Protein AF-A0A554N7K5-F1 (afdb_monomer_lite)

pLDDT: mean 73.47, std 14.51, range [42.44, 91.19]

Organism: NCBI:txid2234134

Secondary structure (DSSP, 8-state):
-----S--TTS--EEETTT----SS-SSSB-TTT-PBEEE-SS----

Foldseek 3Di:
DDPPPVPPLQQFFKAFPPPGDTDSDDPDQADPPPRGGIDGPSDDDDD

InterPro domains:
  IPR055553 Domain of unknown function DUF7129 [NF033497] (14-46)
  IPR055553 Domain of unknown function DUF7129 [PF23455] (4-46)

Sequence (47 aa):
MTHTDPHHADDPIYECMDCGNRPSDIDGRLCSDCGGYLTNLGM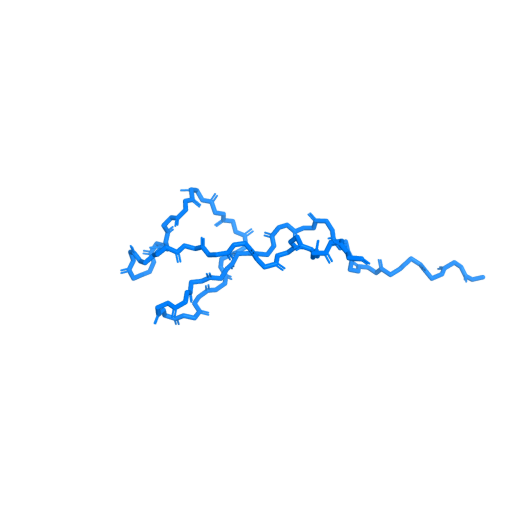ARDR

Radius of gyration: 13.21 Å; chains: 1; bounding box: 34×18×32 Å

Structure (mmCIF, N/CA/C/O backbone):
data_AF-A0A554N7K5-F1
#
_entry.id   AF-A0A554N7K5-F1
#
loop_
_atom_site.group_PDB
_atom_site.id
_atom_site.type_symbol
_atom_site.label_atom_id
_atom_site.label_alt_id
_atom_site.label_comp_id
_atom_site.label_asym_id
_atom_site.label_entity_id
_atom_site.label_seq_id
_atom_site.pdbx_PDB_ins_code
_atom_site.Cartn_x
_atom_site.Cartn_y
_atom_site.Cartn_z
_atom_site.occupancy
_atom_site.B_iso_or_equiv
_atom_site.auth_seq_id
_atom_site.auth_comp_id
_atom_site.auth_asym_id
_atom_site.auth_atom_id
_atom_site.pdbx_PDB_model_num
ATOM 1 N N . MET A 1 1 ? 29.479 -8.337 -21.692 1.00 42.44 1 MET A N 1
ATOM 2 C CA . MET A 1 1 ? 29.104 -8.286 -20.266 1.00 42.44 1 MET A CA 1
ATOM 3 C C . MET A 1 1 ? 27.646 -7.881 -20.200 1.00 42.44 1 MET A C 1
ATOM 5 O O . MET A 1 1 ? 27.325 -6.729 -20.446 1.00 42.44 1 MET A O 1
ATOM 9 N N . THR A 1 2 ? 26.760 -8.860 -20.051 1.00 54.81 2 THR A N 1
ATOM 10 C CA . THR A 1 2 ? 25.316 -8.633 -19.972 1.00 54.81 2 THR A CA 1
ATOM 11 C C . THR A 1 2 ? 25.038 -8.020 -18.606 1.00 54.81 2 THR A C 1
ATOM 13 O O . THR A 1 2 ? 25.255 -8.680 -17.593 1.00 54.81 2 THR A O 1
ATOM 16 N N . HIS A 1 3 ? 24.650 -6.745 -18.565 1.00 55.22 3 HIS A N 1
ATOM 17 C CA . HIS A 1 3 ? 24.107 -6.137 -17.355 1.00 55.22 3 HIS A CA 1
ATOM 18 C C . HIS A 1 3 ? 22.723 -6.749 -17.129 1.00 55.22 3 HIS A C 1
ATOM 20 O O . HIS A 1 3 ? 21.720 -6.236 -17.613 1.00 55.22 3 HIS A O 1
ATOM 26 N N . THR A 1 4 ? 22.677 -7.896 -16.456 1.00 56.59 4 THR A N 1
ATOM 27 C CA . THR A 1 4 ? 21.454 -8.340 -15.794 1.00 56.59 4 THR A CA 1
ATOM 28 C C . THR A 1 4 ? 21.318 -7.438 -14.580 1.00 56.59 4 THR A C 1
ATOM 30 O O . THR A 1 4 ? 21.984 -7.651 -13.569 1.00 56.59 4 THR A O 1
ATOM 33 N N . ASP A 1 5 ? 20.567 -6.355 -14.740 1.00 56.09 5 ASP A N 1
ATOM 34 C CA . ASP A 1 5 ? 20.119 -5.542 -13.621 1.00 56.09 5 ASP A CA 1
ATOM 35 C C . ASP A 1 5 ? 19.378 -6.475 -12.638 1.00 56.09 5 ASP A C 1
ATOM 37 O O . ASP A 1 5 ? 18.385 -7.088 -13.030 1.00 56.09 5 ASP A O 1
ATOM 41 N N . PRO A 1 6 ? 19.881 -6.692 -11.406 1.00 57.34 6 PRO A N 1
ATOM 42 C CA . PRO A 1 6 ? 19.256 -7.608 -10.453 1.00 57.34 6 PRO A CA 1
ATOM 43 C C . PRO A 1 6 ? 17.932 -7.064 -9.908 1.00 57.34 6 PRO A C 1
ATOM 45 O O . PRO A 1 6 ? 17.237 -7.768 -9.174 1.00 57.34 6 PRO A O 1
ATOM 48 N N . HIS A 1 7 ? 17.583 -5.818 -10.236 1.00 51.62 7 HIS A N 1
ATOM 49 C CA . HIS A 1 7 ? 16.278 -5.269 -9.938 1.00 51.62 7 HIS A CA 1
ATOM 50 C C . HIS A 1 7 ? 15.285 -5.844 -10.943 1.00 51.62 7 HIS A C 1
ATOM 52 O O . HIS A 1 7 ? 15.034 -5.289 -12.008 1.00 51.62 7 HIS A O 1
ATOM 58 N N . HIS A 1 8 ? 14.717 -6.996 -10.586 1.00 53.12 8 HIS A N 1
ATOM 59 C CA . HIS A 1 8 ? 13.449 -7.453 -11.132 1.00 53.12 8 HIS A CA 1
ATOM 60 C C . HIS A 1 8 ? 12.436 -6.306 -10.998 1.00 53.12 8 HIS A C 1
ATOM 62 O O . HIS A 1 8 ? 11.790 -6.138 -9.969 1.00 53.12 8 HIS A O 1
ATOM 68 N N . ALA A 1 9 ? 12.323 -5.487 -12.044 1.00 53.41 9 ALA A N 1
ATOM 69 C CA . ALA A 1 9 ? 11.408 -4.351 -12.130 1.00 53.41 9 ALA A CA 1
ATOM 70 C C . ALA A 1 9 ? 9.925 -4.774 -12.118 1.00 53.41 9 ALA A C 1
ATOM 72 O O . ALA A 1 9 ? 9.044 -3.927 -12.216 1.00 53.41 9 ALA A O 1
ATOM 73 N N . ASP A 1 10 ? 9.664 -6.076 -12.004 1.00 55.81 10 ASP A N 1
ATOM 74 C CA . ASP A 1 10 ? 8.341 -6.684 -11.990 1.00 55.81 10 ASP A CA 1
ATOM 75 C C . ASP A 1 10 ? 7.880 -7.077 -10.579 1.00 55.81 10 ASP A C 1
ATOM 77 O O . ASP A 1 10 ? 6.719 -7.442 -10.402 1.00 55.81 10 ASP A O 1
ATOM 81 N N . ASP A 1 11 ? 8.748 -6.996 -9.560 1.00 60.44 11 ASP A N 1
ATOM 82 C CA . ASP A 1 11 ?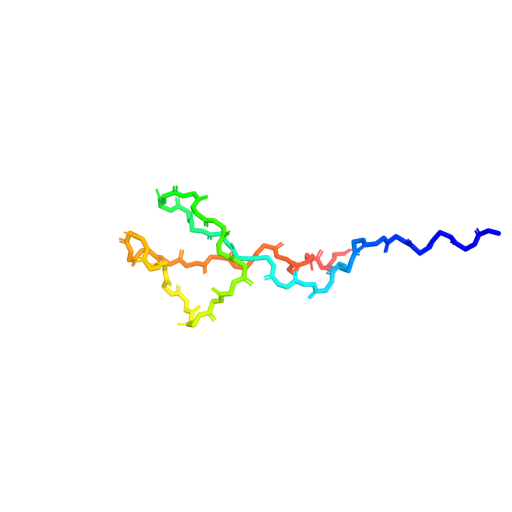 8.324 -7.320 -8.202 1.00 60.44 11 ASP A CA 1
ATOM 83 C C . ASP A 1 11 ? 7.385 -6.226 -7.669 1.00 60.44 11 ASP A C 1
ATOM 85 O O . ASP A 1 11 ? 7.757 -5.046 -7.584 1.00 60.44 11 ASP A O 1
ATOM 89 N N . PRO A 1 12 ? 6.138 -6.578 -7.314 1.00 67.19 12 PRO A N 1
ATOM 90 C CA . PRO A 1 12 ? 5.164 -5.607 -6.872 1.00 67.19 12 PRO A CA 1
ATOM 91 C C . PRO A 1 12 ? 5.553 -5.093 -5.481 1.00 67.19 12 PRO A C 1
ATOM 93 O O . PRO A 1 12 ? 5.242 -5.693 -4.459 1.00 67.19 12 PRO A O 1
ATOM 96 N N . ILE A 1 13 ? 6.232 -3.948 -5.434 1.00 80.75 13 ILE A N 1
ATOM 97 C CA . ILE A 1 13 ? 6.535 -3.240 -4.189 1.00 80.75 13 ILE A CA 1
ATOM 98 C C . ILE A 1 13 ?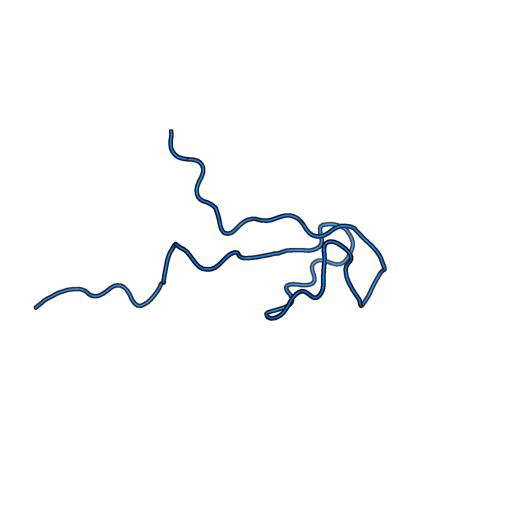 5.226 -2.697 -3.619 1.00 80.75 13 ILE A C 1
ATOM 100 O O . ILE A 1 13 ? 4.556 -1.909 -4.285 1.00 80.75 13 ILE A O 1
ATOM 104 N N . TYR A 1 14 ? 4.878 -3.067 -2.389 1.00 85.56 14 TYR A N 1
ATOM 105 C CA . TYR A 1 14 ? 3.745 -2.496 -1.662 1.00 85.56 14 TYR A CA 1
ATOM 106 C C . TYR A 1 14 ? 4.225 -1.653 -0.480 1.00 85.56 14 TYR A C 1
ATOM 108 O O . TYR A 1 14 ? 5.109 -2.064 0.269 1.00 85.56 14 TYR A O 1
ATOM 116 N N . GLU A 1 15 ? 3.629 -0.476 -0.298 1.00 86.75 15 GLU A N 1
ATOM 117 C CA . GLU A 1 15 ? 3.925 0.424 0.821 1.00 86.75 15 GLU A CA 1
ATOM 118 C C . GLU A 1 15 ? 2.639 0.895 1.500 1.00 86.75 15 GLU A C 1
ATOM 120 O O . GLU A 1 15 ? 1.659 1.256 0.840 1.00 86.75 15 GLU A O 1
ATOM 125 N N . CYS A 1 16 ? 2.640 0.906 2.832 1.00 91.19 16 CYS A N 1
ATOM 126 C CA . CYS A 1 16 ? 1.580 1.529 3.607 1.00 91.19 16 CYS A CA 1
ATOM 127 C C . CYS A 1 16 ? 1.826 3.035 3.715 1.00 91.19 16 CYS A C 1
ATOM 129 O O . CYS A 1 16 ? 2.821 3.458 4.294 1.00 91.19 16 CYS A O 1
ATOM 131 N N . MET A 1 17 ? 0.883 3.845 3.234 1.00 86.88 17 MET A N 1
ATOM 132 C CA . MET A 1 17 ? 0.986 5.311 3.297 1.00 86.88 17 MET A CA 1
ATOM 133 C C . MET A 1 17 ? 0.703 5.888 4.694 1.00 86.88 17 MET A C 1
ATOM 135 O O . MET A 1 17 ? 0.936 7.071 4.917 1.00 86.88 17 MET A O 1
ATOM 139 N N . ASP A 1 18 ? 0.195 5.067 5.617 1.00 88.94 18 ASP A N 1
ATOM 140 C CA . ASP A 1 18 ? -0.177 5.489 6.972 1.00 88.94 18 ASP A CA 1
ATOM 141 C C . ASP A 1 18 ? 0.998 5.349 7.952 1.00 88.94 18 ASP A C 1
ATOM 143 O O . ASP A 1 18 ? 1.341 6.287 8.665 1.00 88.94 18 ASP A O 1
ATOM 147 N N . CYS A 1 19 ? 1.659 4.183 7.954 1.00 90.44 19 CYS A N 1
ATOM 148 C CA . CYS A 1 19 ? 2.787 3.894 8.848 1.00 90.44 19 CYS A CA 1
ATOM 149 C C . CYS A 1 19 ? 4.152 3.816 8.146 1.00 90.44 19 CYS A C 1
ATOM 151 O O . CYS A 1 19 ? 5.175 3.718 8.819 1.00 90.44 19 CYS A O 1
ATOM 153 N N . GLY A 1 20 ? 4.191 3.832 6.809 1.00 85.81 20 GLY A N 1
ATOM 154 C CA . GLY A 1 20 ? 5.425 3.702 6.025 1.00 85.81 20 GLY A CA 1
ATOM 155 C C . GLY A 1 20 ? 5.975 2.275 5.923 1.00 85.81 20 GLY A C 1
ATOM 156 O O . GLY A 1 20 ? 7.086 2.084 5.434 1.00 85.81 20 GLY A O 1
ATOM 157 N N . ASN A 1 21 ? 5.236 1.260 6.384 1.00 85.94 21 ASN A N 1
ATOM 158 C CA . ASN A 1 21 ? 5.705 -0.124 6.336 1.00 85.94 21 ASN A CA 1
ATOM 159 C C . ASN A 1 21 ? 5.753 -0.661 4.891 1.00 85.94 21 ASN A C 1
ATOM 161 O O . ASN A 1 21 ? 4.803 -0.479 4.122 1.00 85.94 21 ASN A O 1
ATOM 165 N N . ARG A 1 22 ? 6.833 -1.376 4.555 1.00 84.38 22 ARG A N 1
ATOM 166 C CA . ARG A 1 22 ? 7.045 -2.060 3.268 1.00 84.38 22 ARG A CA 1
ATOM 167 C C . ARG A 1 22 ? 7.165 -3.572 3.487 1.00 84.38 22 ARG A C 1
ATOM 169 O O . ARG A 1 22 ? 8.280 -4.077 3.628 1.00 84.38 22 ARG A O 1
ATOM 176 N N . PRO A 1 23 ? 6.037 -4.296 3.565 1.00 79.50 23 PRO A N 1
ATOM 177 C CA . PRO A 1 23 ? 6.059 -5.748 3.690 1.00 79.50 23 PRO A CA 1
ATOM 178 C C . PRO A 1 23 ? 6.576 -6.405 2.400 1.00 79.50 23 PRO A C 1
ATOM 180 O O . PRO A 1 23 ? 6.191 -6.016 1.299 1.00 79.50 23 PRO A O 1
ATOM 183 N N . SER A 1 24 ? 7.437 -7.415 2.543 1.00 73.56 24 SER A N 1
ATOM 184 C CA . SER A 1 24 ? 7.931 -8.240 1.429 1.00 73.56 24 SER A CA 1
ATOM 185 C C . SER A 1 24 ? 6.927 -9.301 0.974 1.00 73.56 24 SER A C 1
ATOM 187 O O . SER A 1 24 ? 7.028 -9.799 -0.139 1.00 73.56 24 SER A O 1
ATOM 189 N N . ASP A 1 25 ? 5.982 -9.655 1.843 1.00 70.50 25 ASP A N 1
ATOM 190 C CA . ASP A 1 25 ? 4.927 -10.632 1.598 1.00 70.50 25 ASP A CA 1
ATOM 191 C C . ASP A 1 25 ? 3.605 -10.010 2.054 1.00 70.50 25 ASP A C 1
ATOM 193 O O . ASP A 1 25 ? 3.495 -9.520 3.183 1.00 70.50 25 ASP A O 1
ATOM 197 N N . ILE A 1 26 ? 2.640 -9.928 1.142 1.00 74.31 26 ILE A N 1
ATOM 198 C CA . ILE A 1 26 ? 1.359 -9.264 1.378 1.00 74.31 26 ILE A CA 1
ATOM 199 C C . ILE A 1 26 ? 0.209 -10.254 1.232 1.00 74.31 26 ILE A C 1
ATOM 201 O O . ILE A 1 26 ? -0.197 -10.605 0.126 1.00 74.31 26 ILE A O 1
ATOM 205 N N . ASP A 1 27 ? -0.394 -10.622 2.359 1.00 74.69 27 ASP A N 1
ATOM 206 C CA . ASP A 1 27 ? -1.644 -11.385 2.394 1.00 74.69 27 ASP A CA 1
ATOM 207 C C . ASP A 1 27 ? -2.843 -10.421 2.249 1.00 74.69 27 ASP A C 1
ATOM 209 O O . ASP A 1 27 ? -3.636 -10.190 3.161 1.00 74.69 27 ASP A O 1
ATOM 213 N N . GLY A 1 28 ? -2.919 -9.741 1.098 1.00 78.94 28 GLY A N 1
ATOM 214 C CA . GLY A 1 28 ? -3.987 -8.792 0.762 1.00 78.94 28 GLY A CA 1
ATOM 215 C C . GLY A 1 28 ? -3.553 -7.326 0.650 1.00 78.94 28 GLY A C 1
ATOM 216 O O . GLY A 1 28 ? -2.413 -7.006 0.333 1.00 78.94 28 GLY A O 1
ATOM 217 N N . ARG A 1 29 ? -4.510 -6.403 0.827 1.00 79.88 29 ARG A N 1
ATOM 218 C CA . ARG A 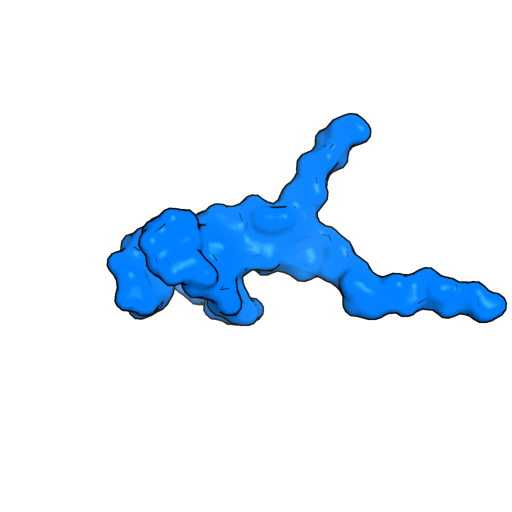1 29 ? -4.312 -4.947 0.635 1.00 79.88 29 ARG A CA 1
ATOM 219 C C . ARG A 1 29 ? -4.282 -4.145 1.937 1.00 79.88 29 ARG A C 1
ATOM 221 O O . ARG A 1 29 ? -4.251 -2.920 1.869 1.00 79.88 29 ARG A O 1
ATOM 228 N N . LEU A 1 30 ? -4.317 -4.804 3.093 1.00 86.44 30 LEU A N 1
ATOM 229 C CA . LEU A 1 30 ? -4.196 -4.151 4.394 1.00 86.44 30 LEU A CA 1
ATOM 230 C C . LEU A 1 30 ? -2.803 -4.371 4.978 1.00 86.44 30 LEU A C 1
ATOM 232 O O . LEU A 1 30 ? -2.230 -5.450 4.883 1.00 86.44 30 LEU A O 1
ATOM 236 N N . CYS A 1 31 ? -2.283 -3.337 5.622 1.00 87.00 31 CYS A N 1
ATOM 237 C CA . CYS A 1 31 ? -1.075 -3.402 6.411 1.00 87.00 31 CYS A CA 1
ATOM 238 C C . CYS A 1 31 ? -1.367 -4.138 7.720 1.00 87.00 31 CYS A C 1
ATOM 240 O O . CYS A 1 31 ? -2.236 -3.719 8.483 1.00 87.00 31 CYS A O 1
ATOM 242 N N . SER A 1 32 ? -0.603 -5.185 8.014 1.00 84.75 32 SER A N 1
ATOM 243 C CA . SER A 1 32 ? -0.742 -5.955 9.256 1.00 84.75 32 SER A CA 1
ATOM 244 C C . SER A 1 32 ? -0.344 -5.180 10.518 1.00 84.75 32 SER A C 1
ATOM 246 O O . SER A 1 32 ? -0.680 -5.606 11.615 1.00 84.75 32 SER A O 1
ATOM 248 N N . ASP A 1 33 ? 0.375 -4.064 10.368 1.00 85.25 33 ASP A N 1
ATOM 249 C CA . ASP A 1 33 ? 0.941 -3.303 11.488 1.00 85.25 33 ASP A CA 1
ATOM 250 C C . ASP A 1 33 ? -0.015 -2.207 11.988 1.00 85.25 33 ASP A C 1
ATOM 252 O O . ASP A 1 33 ? -0.276 -2.089 13.182 1.00 85.25 33 ASP A O 1
ATOM 256 N N . CYS A 1 34 ? -0.606 -1.439 11.065 1.00 89.06 34 CYS A N 1
ATOM 257 C CA . CYS A 1 34 ? -1.510 -0.329 11.393 1.00 89.06 34 CYS A CA 1
ATOM 258 C C . CYS A 1 34 ? -2.953 -0.517 10.899 1.00 89.06 34 CYS A C 1
ATOM 260 O O . CYS A 1 34 ? -3.823 0.281 11.239 1.00 89.06 34 CYS A O 1
ATOM 262 N N . GLY A 1 35 ? -3.224 -1.530 10.069 1.00 87.44 35 GLY A N 1
ATOM 263 C CA . GLY A 1 35 ? -4.527 -1.727 9.423 1.00 87.44 35 GLY A CA 1
ATOM 264 C C . GLY A 1 35 ? -4.815 -0.780 8.248 1.00 87.44 35 GLY A C 1
ATOM 265 O O . GLY A 1 35 ? -5.915 -0.806 7.701 1.00 87.44 35 GLY A O 1
ATOM 266 N N . GLY A 1 36 ? -3.855 0.058 7.845 1.00 89.06 36 GLY A N 1
ATOM 267 C CA . GLY A 1 36 ? -3.985 0.958 6.694 1.00 89.06 36 GLY A CA 1
ATOM 268 C C . GLY A 1 36 ? -3.935 0.225 5.350 1.00 89.06 36 GLY A C 1
ATOM 269 O O . GLY A 1 36 ? -3.537 -0.934 5.276 1.00 89.06 36 GLY A O 1
ATOM 270 N N . TYR A 1 37 ? -4.301 0.894 4.255 1.00 88.75 37 TYR A N 1
ATOM 271 C CA . TYR A 1 37 ? -4.239 0.291 2.918 1.00 88.75 37 TYR A CA 1
ATOM 272 C C . TYR A 1 37 ? -2.827 0.343 2.318 1.00 88.75 37 TYR A C 1
ATOM 274 O O . TYR A 1 37 ? -2.124 1.353 2.410 1.00 88.75 37 TYR A O 1
ATOM 282 N N . LEU A 1 38 ? -2.428 -0.752 1.673 1.00 89.00 38 LEU A N 1
ATOM 283 C CA . LEU A 1 38 ? -1.161 -0.889 0.962 1.00 89.00 38 LEU A CA 1
ATOM 284 C C . LEU A 1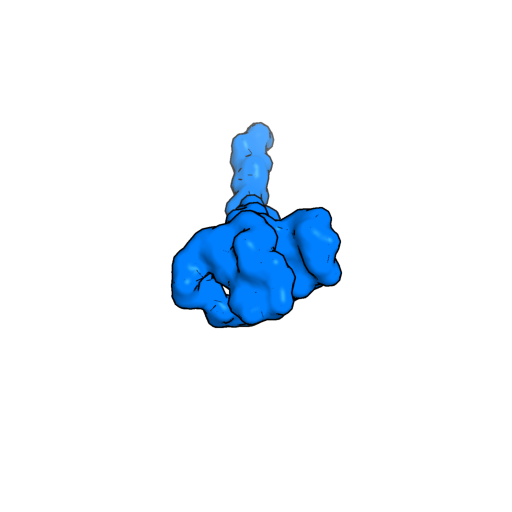 38 ? -1.302 -0.408 -0.487 1.00 89.00 38 LEU A C 1
ATOM 286 O O . LEU A 1 38 ? -2.203 -0.830 -1.215 1.00 89.00 38 LEU A O 1
ATOM 290 N N . THR A 1 39 ? -0.380 0.450 -0.917 1.00 86.00 39 THR A N 1
ATOM 291 C CA . THR A 1 39 ? -0.298 0.970 -2.287 1.00 86.00 39 THR A CA 1
ATOM 292 C C . THR A 1 39 ? 0.778 0.221 -3.058 1.00 86.00 39 THR A C 1
ATOM 294 O O . THR A 1 39 ? 1.912 0.126 -2.597 1.00 86.00 39 THR A O 1
ATOM 297 N N . ASN A 1 40 ? 0.439 -0.293 -4.243 1.00 83.50 40 ASN A N 1
ATOM 298 C CA . ASN A 1 40 ? 1.423 -0.886 -5.144 1.00 83.50 40 ASN A CA 1
ATOM 299 C C . ASN A 1 40 ? 2.243 0.220 -5.824 1.00 83.50 40 ASN A C 1
ATOM 301 O O . ASN A 1 40 ? 1.715 0.988 -6.631 1.00 83.50 40 ASN A O 1
ATOM 305 N N . LEU A 1 41 ? 3.525 0.278 -5.488 1.00 79.19 41 LEU A N 1
ATOM 306 C CA . LEU A 1 41 ? 4.541 1.156 -6.056 1.00 79.19 41 LEU A CA 1
ATOM 307 C C . LEU A 1 41 ? 5.429 0.447 -7.091 1.00 79.19 41 LEU A C 1
ATOM 309 O O . LEU A 1 41 ? 6.135 1.125 -7.831 1.00 79.19 41 LEU A O 1
ATOM 313 N N . GLY A 1 42 ? 5.424 -0.891 -7.130 1.00 73.00 42 GLY A N 1
ATOM 314 C CA . GLY A 1 42 ? 6.305 -1.684 -8.002 1.00 73.00 42 GLY A CA 1
ATOM 315 C C . GLY A 1 42 ? 5.931 -1.642 -9.479 1.00 73.00 42 GLY A C 1
ATOM 316 O O . GLY A 1 42 ? 6.789 -1.772 -10.340 1.00 73.00 42 GLY A O 1
ATOM 317 N N . MET A 1 43 ? 4.664 -1.394 -9.803 1.00 64.69 43 MET A N 1
ATOM 318 C CA . MET A 1 43 ? 4.260 -1.230 -11.195 1.00 64.69 43 MET A CA 1
ATOM 319 C C . MET A 1 43 ? 4.666 0.162 -11.700 1.00 64.69 43 MET A C 1
ATOM 321 O O . MET A 1 43 ? 3.940 1.143 -11.483 1.00 64.69 43 MET A O 1
ATOM 325 N N . ALA A 1 44 ? 5.797 0.241 -12.407 1.00 55.75 44 ALA A N 1
ATOM 326 C CA . ALA A 1 44 ? 6.169 1.406 -13.204 1.00 55.75 44 ALA A CA 1
ATOM 327 C C . ALA A 1 44 ? 4.963 1.845 -14.052 1.00 55.75 44 ALA A C 1
ATOM 329 O O . ALA A 1 44 ? 4.317 1.035 -14.718 1.00 55.75 44 ALA A O 1
ATOM 330 N N . ARG A 1 45 ? 4.589 3.125 -13.975 1.00 59.72 45 ARG A N 1
ATOM 331 C CA . ARG A 1 45 ? 3.591 3.678 -14.892 1.00 59.72 45 ARG A CA 1
ATOM 332 C C . ARG A 1 45 ? 4.259 3.755 -16.263 1.00 59.72 45 ARG A C 1
ATOM 334 O O . ARG A 1 45 ? 5.081 4.641 -16.471 1.00 59.72 45 ARG A O 1
ATOM 341 N N . ASP A 1 46 ? 3.945 2.814 -17.148 1.00 53.59 46 ASP A N 1
ATOM 342 C CA . ASP A 1 46 ? 4.267 2.924 -18.572 1.00 53.59 46 ASP A CA 1
ATOM 343 C C . ASP A 1 46 ? 3.653 4.241 -19.087 1.00 53.59 46 ASP A C 1
ATOM 345 O O . ASP A 1 46 ? 2.449 4.470 -18.923 1.00 53.59 46 ASP A O 1
ATOM 349 N N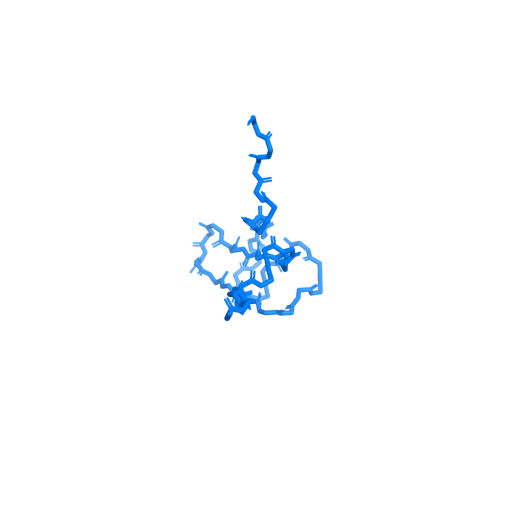 . ARG A 1 47 ? 4.489 5.161 -19.577 1.00 48.91 47 ARG A N 1
ATOM 350 C CA . ARG A 1 47 ? 4.074 6.444 -20.155 1.00 48.91 47 ARG A CA 1
ATOM 351 C C . ARG A 1 47 ? 4.783 6.675 -21.476 1.00 48.91 47 ARG A C 1
ATOM 353 O O . ARG A 1 47 ? 6.021 6.518 -21.499 1.00 48.91 47 ARG A O 1
#